Protein AF-A0A1M5BX82-F1 (afdb_monomer_lite)

Organism: NCBI:txid288992

Radius of gyration: 15.03 Å; chains: 1; bounding box: 34×36×36 Å

Structure (mmCIF, N/CA/C/O backbone):
data_AF-A0A1M5BX82-F1
#
_entry.id   AF-A0A1M5BX82-F1
#
loop_
_atom_site.group_PDB
_atom_site.id
_atom_site.type_symbol
_atom_site.label_atom_id
_atom_site.label_alt_id
_atom_site.label_comp_id
_atom_site.label_asym_id
_atom_site.label_entity_id
_atom_site.label_seq_id
_atom_site.pdbx_PDB_ins_code
_atom_site.Cartn_x
_atom_site.Cartn_y
_atom_site.Cartn_z
_atom_site.occupancy
_atom_site.B_iso_or_equiv
_atom_site.auth_seq_id
_atom_site.auth_comp_id
_atom_site.auth_asym_id
_atom_site.auth_atom_id
_atom_site.pdbx_PDB_model_num
ATOM 1 N N . MET A 1 1 ? 13.945 30.183 22.872 1.00 35.38 1 MET A N 1
ATOM 2 C CA . MET A 1 1 ? 14.471 29.269 21.832 1.00 35.38 1 MET A CA 1
ATOM 3 C C . MET A 1 1 ? 13.294 28.756 21.019 1.00 35.38 1 MET A C 1
ATOM 5 O O . MET A 1 1 ? 12.522 27.953 21.521 1.00 35.38 1 MET A O 1
ATOM 9 N N . SER A 1 2 ? 13.086 29.317 19.825 1.00 36.53 2 SER A N 1
ATOM 10 C CA . SER A 1 2 ? 11.984 28.929 18.936 1.00 36.53 2 SER A CA 1
ATOM 11 C C . SER A 1 2 ? 12.271 27.536 18.381 1.00 36.53 2 SER A C 1
ATOM 13 O O . SER A 1 2 ? 13.235 27.348 17.641 1.00 36.53 2 SER A O 1
ATOM 15 N N . GLN A 1 3 ? 11.495 26.541 18.808 1.00 39.19 3 GLN A N 1
ATOM 16 C CA . GLN A 1 3 ? 11.617 25.178 18.313 1.00 39.19 3 GLN A CA 1
ATOM 17 C C . GLN A 1 3 ? 11.107 25.166 16.871 1.00 39.19 3 GLN A C 1
ATOM 19 O O . GLN A 1 3 ? 9.912 25.322 16.616 1.00 39.19 3 GLN A O 1
ATOM 24 N N . PHE A 1 4 ? 12.032 25.031 15.924 1.00 37.41 4 PHE A N 1
ATOM 25 C CA . PHE A 1 4 ? 11.730 24.853 14.511 1.00 37.41 4 PHE A CA 1
ATOM 26 C C . PHE A 1 4 ? 10.943 23.541 14.365 1.00 37.41 4 PHE A C 1
ATOM 28 O O . PHE A 1 4 ? 11.508 22.448 14.354 1.00 37.41 4 PHE A O 1
ATOM 35 N N . ARG A 1 5 ? 9.610 23.631 14.339 1.00 37.97 5 ARG A N 1
ATOM 36 C CA . ARG A 1 5 ? 8.728 22.489 14.089 1.00 37.97 5 ARG A CA 1
ATOM 37 C C . ARG A 1 5 ? 8.796 22.165 12.603 1.00 37.97 5 ARG A C 1
ATOM 39 O O . ARG A 1 5 ? 7.973 22.632 11.823 1.00 37.97 5 ARG A O 1
ATOM 46 N N . GLY A 1 6 ? 9.796 21.378 12.209 1.00 37.66 6 GLY A N 1
ATOM 47 C CA . GLY A 1 6 ? 9.747 20.673 10.933 1.00 37.66 6 GLY A CA 1
ATOM 48 C C . GLY A 1 6 ? 8.435 19.892 10.877 1.00 37.66 6 GLY A C 1
ATOM 49 O O . GLY A 1 6 ? 8.101 19.172 11.820 1.00 37.66 6 GLY A O 1
ATOM 50 N N . PHE A 1 7 ? 7.646 20.091 9.824 1.00 43.50 7 PHE A N 1
ATOM 51 C CA . PHE A 1 7 ? 6.348 19.443 9.668 1.00 43.50 7 PHE A CA 1
ATOM 52 C C . PHE A 1 7 ? 6.553 17.951 9.367 1.00 43.50 7 PHE A C 1
ATOM 54 O O . PHE A 1 7 ? 6.516 17.512 8.219 1.00 43.50 7 PHE A O 1
ATOM 61 N N . PHE A 1 8 ? 6.812 17.151 10.401 1.00 50.66 8 PHE A N 1
ATOM 62 C CA . PHE A 1 8 ? 6.829 15.699 10.283 1.00 50.66 8 PHE A CA 1
ATOM 63 C C . PHE A 1 8 ? 5.385 15.213 10.120 1.00 50.66 8 PHE A C 1
ATOM 65 O O . PHE A 1 8 ? 4.596 15.196 11.064 1.00 50.66 8 PHE A O 1
ATOM 72 N N 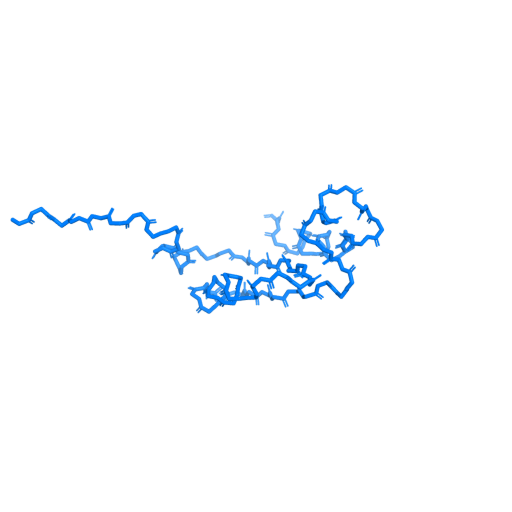. ARG A 1 9 ? 5.033 14.815 8.890 1.00 56.47 9 ARG A N 1
ATOM 73 C CA . ARG A 1 9 ? 3.677 14.388 8.487 1.00 56.47 9 ARG A CA 1
ATOM 74 C C . ARG A 1 9 ? 3.102 13.262 9.369 1.00 56.47 9 ARG A C 1
ATOM 76 O O . ARG A 1 9 ? 1.888 13.112 9.444 1.00 56.47 9 ARG A O 1
ATOM 83 N N . PHE A 1 10 ? 3.961 12.498 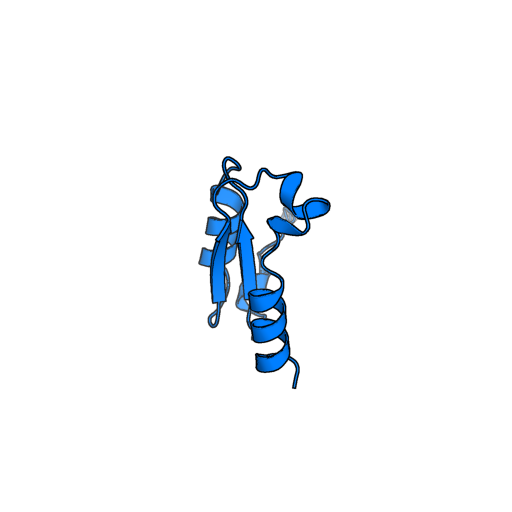10.049 1.00 58.59 10 PHE A N 1
ATOM 84 C CA . PHE A 1 10 ? 3.596 11.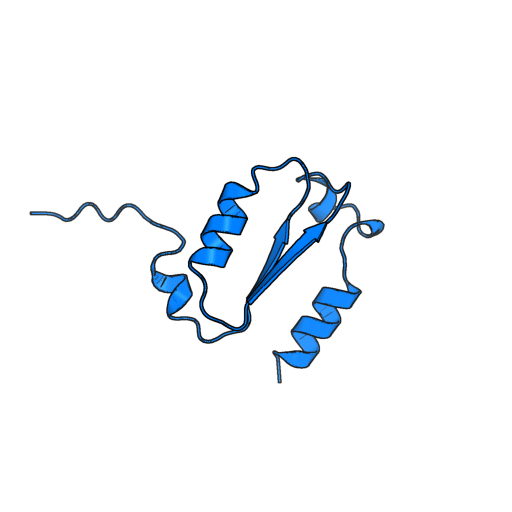322 10.844 1.00 58.59 10 PHE A CA 1
ATOM 85 C C . PHE A 1 10 ? 3.700 11.498 12.364 1.00 58.59 10 PHE A C 1
ATOM 87 O O . PHE A 1 10 ? 3.487 10.521 13.077 1.00 58.59 10 PHE A O 1
ATOM 94 N N . SER A 1 11 ? 3.987 12.696 12.889 1.00 57.22 11 SER A N 1
ATOM 95 C CA . SER A 1 11 ? 4.231 12.882 14.334 1.00 57.22 11 SER A CA 1
ATOM 96 C C . SER A 1 11 ? 3.108 12.363 15.240 1.00 57.22 11 SER A C 1
ATOM 98 O O . SER A 1 11 ? 3.389 11.898 16.336 1.00 57.22 11 SER A O 1
ATOM 100 N N . HIS A 1 12 ? 1.860 12.374 14.759 1.00 65.19 12 HIS A N 1
ATOM 101 C CA . HIS A 1 12 ? 0.672 11.969 15.523 1.00 65.19 12 HIS A CA 1
ATOM 102 C C . HIS A 1 12 ? -0.010 10.707 14.957 1.00 65.19 12 HIS A C 1
ATOM 104 O O . HIS A 1 12 ? -1.162 10.425 15.277 1.00 65.19 12 HIS A O 1
ATOM 110 N N . ILE A 1 13 ? 0.655 9.927 14.087 1.00 62.59 13 ILE A N 1
ATOM 111 C CA . ILE A 1 13 ? 0.028 8.726 13.493 1.00 62.59 13 ILE A CA 1
ATOM 112 C C . ILE A 1 13 ? -0.250 7.630 14.540 1.00 62.59 13 ILE A C 1
ATOM 114 O O . ILE A 1 13 ? -1.176 6.846 14.365 1.00 62.59 13 ILE A O 1
ATOM 118 N N . LYS A 1 14 ? 0.495 7.623 15.655 1.00 61.62 14 LYS A N 1
ATOM 119 C CA . LYS A 1 14 ? 0.277 6.721 16.800 1.00 61.62 14 LYS A CA 1
ATOM 120 C C . LYS A 1 14 ? -0.989 7.025 17.595 1.00 61.62 14 LYS A C 1
ATOM 122 O O . LYS A 1 14 ? -1.523 6.133 18.235 1.00 61.62 14 LYS A O 1
ATOM 127 N N . GLU A 1 15 ? -1.446 8.273 17.579 1.00 63.41 15 GLU A N 1
ATOM 128 C CA . GLU A 1 15 ? -2.585 8.724 18.390 1.00 63.41 15 GLU A CA 1
ATOM 129 C C . GLU A 1 15 ? -3.929 8.369 17.745 1.00 63.41 15 GLU A C 1
ATOM 131 O O . GLU A 1 15 ? -4.978 8.436 18.382 1.00 63.41 15 GLU A O 1
ATOM 136 N N . LYS A 1 16 ? -3.918 7.969 16.468 1.00 63.06 16 LYS A N 1
ATOM 137 C CA . LYS A 1 16 ? -5.118 7.513 15.776 1.00 63.06 16 LYS A CA 1
ATOM 13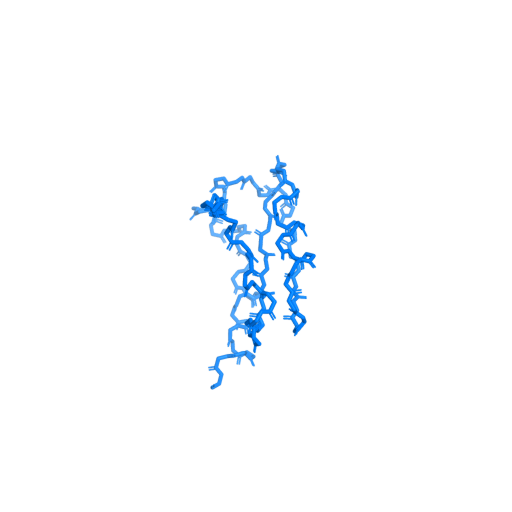8 C C . LYS A 1 16 ? -5.375 6.046 16.107 1.00 63.06 16 LYS A C 1
ATOM 140 O O . LYS A 1 16 ? -4.750 5.161 15.539 1.00 63.06 16 LYS A O 1
ATOM 145 N N . GLN A 1 17 ? -6.371 5.804 16.951 1.00 62.72 17 GLN A N 1
ATOM 146 C CA . GLN A 1 17 ? -6.904 4.477 17.277 1.00 62.72 17 GLN A CA 1
ATOM 147 C C . GLN A 1 17 ? -7.845 3.952 16.172 1.00 62.72 17 GLN A C 1
ATOM 149 O O . GLN A 1 17 ? -8.960 3.512 16.435 1.00 62.72 17 GLN A O 1
ATOM 154 N N . ARG A 1 18 ? -7.443 4.100 14.906 1.00 73.25 18 ARG A N 1
ATOM 155 C CA . ARG A 1 18 ? -8.205 3.647 13.734 1.00 73.25 18 ARG A CA 1
ATOM 156 C C . ARG A 1 18 ? -7.354 2.678 12.942 1.00 73.25 18 ARG A C 1
ATOM 158 O O . ARG A 1 18 ? -6.150 2.887 12.847 1.00 73.25 18 ARG A O 1
ATOM 165 N N . ASN A 1 19 ? -7.988 1.682 12.339 1.00 79.00 19 ASN A N 1
ATOM 166 C CA . ASN A 1 19 ? -7.310 0.738 11.465 1.00 79.00 19 ASN A CA 1
ATOM 167 C C . ASN A 1 19 ? -6.679 1.486 10.284 1.00 79.00 19 ASN A C 1
ATOM 169 O O . ASN A 1 19 ? -7.314 2.372 9.701 1.00 79.00 19 ASN A O 1
ATOM 173 N N . ILE A 1 20 ? -5.439 1.140 9.932 1.00 80.56 20 ILE A N 1
ATOM 174 C CA . ILE A 1 20 ? -4.707 1.775 8.825 1.00 80.56 20 ILE A CA 1
ATOM 175 C C . ILE A 1 20 ? -4.209 0.703 7.855 1.00 80.56 20 ILE A C 1
ATOM 177 O O . ILE A 1 20 ? -3.395 -0.138 8.229 1.00 80.56 20 ILE A O 1
ATOM 181 N N . GLU A 1 21 ? -4.656 0.770 6.602 1.00 83.12 21 GLU A N 1
ATOM 182 C CA . GLU A 1 21 ? -4.144 -0.050 5.501 1.00 83.12 21 GLU A CA 1
ATOM 183 C C . GLU A 1 21 ? -3.257 0.806 4.583 1.00 83.12 21 GLU A C 1
ATOM 185 O O . GLU A 1 21 ? -3.624 1.917 4.189 1.00 83.12 21 GLU A O 1
ATOM 190 N N . PHE A 1 22 ? -2.064 0.306 4.267 1.00 82.12 22 PHE A N 1
ATOM 191 C CA . PHE A 1 22 ? -1.088 0.964 3.400 1.00 82.12 22 PHE A CA 1
ATOM 192 C C . PHE A 1 22 ? -0.934 0.181 2.093 1.00 82.12 22 PHE A C 1
ATOM 194 O O . PHE A 1 22 ? -0.524 -0.975 2.131 1.00 82.12 22 PHE A O 1
ATOM 201 N N . LEU A 1 23 ? -1.185 0.815 0.943 1.00 82.75 23 LEU A N 1
ATOM 202 C CA . LEU A 1 23 ? -1.018 0.210 -0.384 1.00 82.75 23 LEU A CA 1
ATOM 203 C C . LEU A 1 23 ? 0.275 0.708 -1.055 1.00 82.75 23 LEU A C 1
ATOM 205 O O . LEU A 1 23 ? 0.448 1.915 -1.233 1.00 82.75 23 LEU A O 1
ATOM 209 N N . CYS A 1 24 ? 1.186 -0.201 -1.422 1.00 79.19 24 CYS A N 1
ATOM 210 C CA . CYS A 1 24 ? 2.488 0.140 -2.007 1.00 79.19 24 CYS A CA 1
ATOM 211 C C . CYS A 1 24 ? 2.689 -0.440 -3.422 1.00 79.19 24 CYS A C 1
ATOM 213 O O . CYS A 1 24 ? 2.680 -1.664 -3.567 1.00 79.19 24 CYS A O 1
ATOM 215 N N . PRO A 1 25 ? 2.978 0.401 -4.435 1.00 75.88 25 PRO A N 1
ATOM 216 C CA . PRO A 1 25 ? 3.443 -0.033 -5.753 1.00 75.88 25 PRO A CA 1
ATOM 217 C C . PRO A 1 25 ? 4.959 -0.340 -5.787 1.00 75.88 25 PRO A C 1
ATOM 219 O O . PRO A 1 25 ? 5.736 0.195 -4.991 1.00 75.88 25 PRO A O 1
ATOM 222 N N . VAL A 1 26 ? 5.403 -1.158 -6.746 1.00 74.12 26 VAL A N 1
ATOM 223 C CA . VAL A 1 26 ? 6.807 -1.531 -7.023 1.00 74.12 26 VAL A CA 1
ATOM 224 C C . VAL A 1 26 ? 7.235 -0.986 -8.404 1.00 74.12 26 VAL A C 1
ATOM 226 O O . VAL A 1 26 ? 6.466 -1.115 -9.350 1.00 74.12 26 VAL A O 1
ATOM 229 N N . PRO A 1 27 ? 8.454 -0.437 -8.602 1.00 59.62 27 PRO A N 1
ATOM 230 C CA . PRO A 1 27 ? 9.549 -0.265 -7.653 1.00 59.62 27 PRO A CA 1
ATOM 231 C C . PRO A 1 27 ? 9.609 1.188 -7.151 1.00 59.62 27 PRO A C 1
ATOM 233 O O . PRO A 1 27 ? 10.446 1.978 -7.579 1.00 59.62 27 PRO A O 1
ATOM 236 N N . HIS A 1 28 ? 8.702 1.575 -6.253 1.00 62.88 28 HIS A N 1
ATOM 237 C CA . HIS A 1 28 ? 8.808 2.850 -5.536 1.00 62.88 28 HIS A CA 1
ATOM 238 C C . HIS A 1 28 ? 9.626 2.657 -4.238 1.00 62.88 28 HIS A C 1
ATOM 240 O O . HIS A 1 28 ? 9.708 1.524 -3.754 1.00 62.88 28 HIS A O 1
ATOM 246 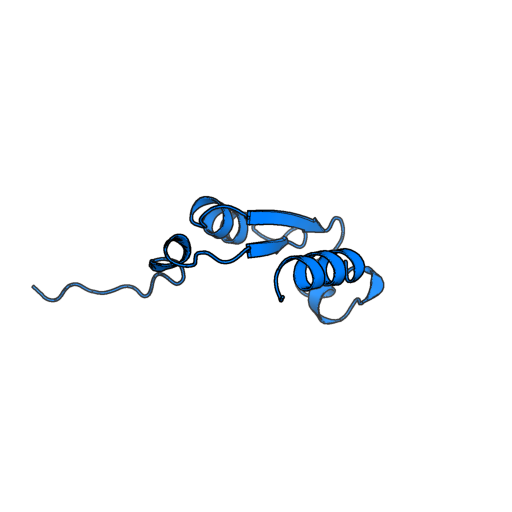N N . PRO A 1 29 ? 10.239 3.702 -3.635 1.00 61.34 29 PRO A N 1
ATOM 247 C CA . PRO A 1 29 ? 10.945 3.566 -2.367 1.00 61.34 29 PRO A CA 1
ATOM 248 C C . PRO A 1 29 ? 9.977 3.128 -1.261 1.00 61.34 29 PRO A C 1
ATOM 250 O O . PRO A 1 29 ? 9.291 3.941 -0.638 1.00 61.34 29 PRO A O 1
ATOM 253 N N . LEU A 1 30 ? 9.980 1.822 -0.978 1.00 70.38 30 LEU A N 1
ATOM 254 C CA . LEU A 1 30 ? 9.267 1.169 0.128 1.00 70.38 30 LEU A CA 1
ATOM 255 C C . LEU A 1 30 ? 9.510 1.865 1.473 1.00 70.38 30 LEU A C 1
ATOM 257 O O . LEU A 1 30 ? 8.700 1.758 2.386 1.00 70.38 30 LEU A O 1
ATOM 261 N N . PHE A 1 31 ? 10.608 2.615 1.575 1.00 70.88 31 PHE A N 1
ATOM 262 C CA . PHE A 1 31 ? 11.002 3.404 2.728 1.00 70.88 31 PHE A CA 1
ATOM 263 C C . PHE A 1 31 ? 9.868 4.271 3.292 1.00 70.88 31 PHE A C 1
ATOM 265 O O . PHE A 1 31 ? 9.620 4.222 4.492 1.00 70.88 31 PHE A O 1
ATOM 272 N N . PHE A 1 32 ? 9.139 5.031 2.469 1.00 72.69 32 PHE A N 1
ATOM 273 C CA . PHE A 1 32 ? 8.140 5.967 3.003 1.00 72.69 32 PHE A CA 1
ATOM 274 C C . PHE A 1 32 ? 6.969 5.243 3.680 1.00 72.69 32 PHE A C 1
ATOM 276 O O . PHE A 1 32 ? 6.594 5.567 4.808 1.00 72.69 32 PHE A O 1
ATOM 283 N N . LEU A 1 33 ? 6.434 4.219 3.013 1.00 78.69 33 LEU A N 1
ATOM 284 C CA . LEU A 1 33 ? 5.323 3.412 3.516 1.00 78.69 33 LEU A CA 1
ATOM 285 C C . LEU A 1 33 ? 5.761 2.499 4.666 1.00 78.69 33 LEU A C 1
ATOM 287 O O . LEU A 1 33 ? 5.019 2.343 5.630 1.00 78.69 33 LEU A O 1
ATOM 291 N N . TYR A 1 34 ? 6.989 1.979 4.630 1.00 79.44 34 TYR A N 1
ATOM 292 C CA . TYR A 1 34 ? 7.571 1.217 5.733 1.00 79.44 34 TYR A CA 1
ATOM 293 C C . TYR A 1 34 ? 7.746 2.075 6.989 1.00 79.44 34 TYR A C 1
ATOM 295 O O . TYR A 1 34 ? 7.384 1.651 8.084 1.00 79.44 34 TYR A O 1
ATOM 303 N N . HIS A 1 35 ? 8.246 3.305 6.847 1.00 80.38 35 HIS A N 1
ATOM 304 C CA . HIS A 1 35 ? 8.335 4.242 7.964 1.00 80.38 35 HIS A CA 1
ATOM 305 C C . HIS A 1 35 ? 6.945 4.592 8.501 1.00 80.38 35 HIS A C 1
ATOM 307 O O . HIS A 1 35 ? 6.728 4.520 9.711 1.00 80.38 35 HIS A O 1
ATOM 313 N N . ALA A 1 36 ? 5.984 4.899 7.628 1.00 80.06 36 ALA A N 1
ATOM 314 C CA . ALA A 1 36 ? 4.610 5.174 8.039 1.00 80.06 36 ALA A CA 1
ATOM 315 C C . ALA A 1 36 ? 3.986 3.987 8.795 1.00 80.06 36 ALA A C 1
ATOM 317 O O . ALA A 1 36 ? 3.434 4.177 9.880 1.00 80.06 36 ALA A O 1
ATOM 318 N N . ASN A 1 37 ? 4.156 2.763 8.285 1.00 81.06 37 ASN A N 1
ATOM 319 C CA . ASN A 1 37 ? 3.693 1.547 8.943 1.00 81.06 37 ASN A CA 1
ATOM 320 C C . ASN A 1 37 ? 4.398 1.343 10.292 1.00 81.06 37 ASN A C 1
ATOM 322 O O . ASN A 1 37 ? 3.729 1.172 11.307 1.00 81.06 37 ASN A O 1
ATOM 326 N N . LYS A 1 38 ? 5.728 1.464 10.368 1.00 83.31 38 LYS A N 1
ATOM 327 C CA . LYS A 1 38 ? 6.484 1.337 11.627 1.00 83.31 38 LYS A CA 1
ATOM 328 C C . LYS A 1 38 ? 6.015 2.329 12.694 1.00 83.31 38 LYS A C 1
ATOM 330 O O . LYS A 1 38 ? 5.980 1.987 13.875 1.00 83.31 38 LYS A O 1
ATOM 335 N N . HIS A 1 39 ? 5.650 3.544 12.289 1.00 81.88 39 HIS A N 1
ATOM 336 C CA . HIS A 1 39 ? 5.178 4.574 13.206 1.00 81.88 39 HIS A CA 1
ATOM 337 C C . HIS A 1 39 ? 3.682 4.476 13.534 1.00 81.88 39 HIS A C 1
ATOM 339 O O . HIS A 1 39 ? 3.301 5.034 14.553 1.00 81.88 39 HIS A O 1
ATOM 345 N N . ALA A 1 40 ? 2.851 3.778 12.756 1.00 80.25 40 ALA A N 1
ATOM 346 C CA . ALA A 1 40 ? 1.424 3.600 13.042 1.00 80.25 40 ALA A CA 1
ATOM 347 C C . ALA A 1 40 ? 1.161 2.671 14.246 1.00 80.25 40 ALA A C 1
ATOM 349 O O . ALA A 1 40 ? 1.939 1.751 14.515 1.00 80.25 40 ALA A O 1
ATOM 350 N N . ALA A 1 41 ? 0.065 2.915 14.971 1.00 81.06 41 ALA A N 1
ATOM 351 C CA . ALA A 1 41 ? -0.438 2.013 16.009 1.00 81.06 41 ALA A CA 1
ATOM 352 C C . ALA A 1 41 ? -1.200 0.828 15.385 1.00 81.06 41 ALA A C 1
ATOM 354 O O . ALA A 1 41 ? -1.711 0.943 14.274 1.00 81.06 41 ALA A O 1
ATOM 355 N N . GLU A 1 42 ? -1.248 -0.308 16.084 1.00 76.88 42 GLU A N 1
ATOM 356 C CA . GLU A 1 42 ? -2.081 -1.452 15.686 1.00 76.88 42 GLU A CA 1
ATOM 357 C C . GLU A 1 42 ? -3.571 -1.152 15.930 1.00 76.88 42 GLU A C 1
ATOM 359 O O . GLU A 1 42 ? -3.886 -0.462 16.907 1.00 76.88 42 GLU A O 1
ATOM 364 N N . PRO A 1 43 ? -4.495 -1.695 15.113 1.00 83.12 43 PRO A N 1
ATOM 365 C CA . PRO A 1 43 ? -4.275 -2.625 13.993 1.00 83.12 43 PRO A CA 1
ATOM 366 C C . PRO A 1 43 ? -3.868 -1.935 12.674 1.00 83.12 43 PRO A C 1
ATOM 368 O O . PRO A 1 43 ? -4.542 -1.011 12.206 1.00 83.12 43 PRO A O 1
ATOM 371 N N . LYS A 1 44 ? -2.787 -2.407 12.038 1.00 82.50 44 LYS A N 1
ATOM 372 C CA . LYS A 1 44 ? -2.295 -1.879 10.750 1.00 82.50 44 LYS A CA 1
ATOM 373 C C . LYS A 1 44 ? -1.876 -2.980 9.777 1.00 82.50 44 LYS A C 1
ATOM 375 O O . LYS A 1 44 ? -1.339 -4.005 10.180 1.00 82.50 44 LYS A O 1
ATOM 380 N N . GLU A 1 45 ? -2.033 -2.727 8.482 1.00 82.81 45 GLU A N 1
ATOM 381 C CA . GLU A 1 45 ? -1.640 -3.667 7.426 1.00 82.81 45 GLU A CA 1
ATOM 382 C C . GLU A 1 45 ? -0.846 -2.955 6.321 1.00 82.81 45 GLU A C 1
ATOM 384 O O . GLU A 1 45 ? -1.160 -1.827 5.939 1.00 82.81 45 GLU A O 1
ATOM 389 N N . LEU A 1 46 ? 0.221 -3.593 5.827 1.00 84.88 46 LEU A N 1
ATOM 390 C CA . LEU A 1 46 ? 1.004 -3.130 4.678 1.00 84.88 46 LEU A CA 1
ATOM 391 C C . LEU A 1 46 ? 0.824 -4.115 3.523 1.00 84.88 46 LEU A C 1
ATOM 393 O O . LEU A 1 46 ? 1.273 -5.257 3.601 1.00 84.88 46 LEU A O 1
ATOM 397 N N . VAL A 1 47 ? 0.210 -3.647 2.443 1.00 83.69 47 VAL A N 1
ATOM 398 C CA . VAL A 1 47 ? -0.081 -4.424 1.240 1.00 83.69 47 VAL A CA 1
ATOM 399 C C . VAL A 1 47 ? 0.844 -3.974 0.119 1.00 83.69 47 VAL A C 1
ATOM 401 O O . VAL A 1 47 ? 0.854 -2.810 -0.283 1.00 83.69 47 VAL A O 1
ATOM 404 N N . ILE A 1 48 ? 1.634 -4.912 -0.397 1.00 82.62 48 ILE A N 1
ATOM 405 C CA . ILE A 1 48 ? 2.509 -4.682 -1.548 1.00 82.62 48 ILE A CA 1
ATOM 406 C C . ILE A 1 48 ? 1.787 -5.190 -2.794 1.00 82.62 48 ILE A C 1
ATOM 408 O O . ILE A 1 48 ? 1.436 -6.367 -2.858 1.00 82.62 48 ILE A O 1
ATOM 412 N N . VAL A 1 49 ? 1.589 -4.319 -3.784 1.00 81.19 49 VAL A N 1
ATOM 413 C CA . VAL A 1 49 ? 0.981 -4.680 -5.070 1.00 81.19 49 VAL A CA 1
ATOM 414 C C . VAL A 1 49 ? 2.095 -5.019 -6.062 1.00 81.19 49 VAL A C 1
ATOM 416 O O . VAL A 1 49 ? 2.796 -4.115 -6.534 1.00 81.19 49 VAL A O 1
ATOM 419 N N . PRO A 1 50 ? 2.316 -6.308 -6.381 1.00 74.50 50 PRO A N 1
ATOM 420 C CA . PRO A 1 50 ? 3.341 -6.684 -7.341 1.00 74.50 50 PRO A CA 1
ATOM 421 C C . PRO A 1 50 ? 2.973 -6.150 -8.731 1.00 74.50 50 PRO A C 1
ATOM 423 O O . PRO A 1 50 ? 1.818 -6.212 -9.137 1.00 74.50 50 PRO A O 1
ATOM 426 N N . LYS A 1 51 ? 3.973 -5.676 -9.486 1.00 73.12 51 LYS A N 1
ATOM 427 C CA . LYS A 1 51 ? 3.844 -5.187 -10.877 1.00 73.12 51 LYS A CA 1
ATOM 428 C C . LYS A 1 51 ? 3.038 -3.894 -11.080 1.00 73.12 51 LYS A C 1
ATOM 430 O O . LYS A 1 51 ? 2.868 -3.499 -12.227 1.00 73.12 51 LYS A O 1
ATOM 435 N N . ALA A 1 52 ? 2.587 -3.228 -10.019 1.00 71.25 52 ALA A N 1
ATOM 436 C CA . ALA A 1 52 ? 1.999 -1.895 -10.124 1.00 71.25 52 ALA A CA 1
ATOM 437 C C . ALA A 1 52 ? 3.077 -0.830 -9.918 1.00 71.25 52 ALA A C 1
ATOM 439 O O . ALA A 1 52 ? 3.685 -0.796 -8.853 1.00 71.25 52 ALA A O 1
ATOM 440 N N . GLY A 1 53 ? 3.309 0.034 -10.906 1.00 72.31 53 GLY A N 1
ATOM 441 C CA . GLY A 1 53 ? 4.098 1.256 -10.751 1.00 72.31 53 GLY A CA 1
ATOM 442 C C . GLY A 1 53 ? 3.375 2.324 -9.919 1.00 72.31 53 GLY A C 1
ATOM 443 O O . GLY A 1 53 ? 2.203 2.187 -9.581 1.00 72.31 53 GLY A O 1
ATOM 444 N N . HIS A 1 54 ? 4.066 3.419 -9.575 1.00 73.19 54 HIS A N 1
ATOM 445 C CA . HIS A 1 54 ? 3.466 4.493 -8.765 1.00 73.19 54 HIS A CA 1
ATOM 446 C C . HIS A 1 54 ? 2.228 5.110 -9.424 1.00 73.19 54 HIS A C 1
ATOM 448 O O . HIS A 1 54 ? 1.240 5.358 -8.743 1.00 73.19 54 HIS A O 1
ATOM 454 N N . VAL A 1 55 ? 2.288 5.316 -10.743 1.00 73.44 55 VAL A N 1
ATOM 455 C CA . VAL A 1 55 ? 1.173 5.868 -11.522 1.00 73.44 55 VAL A CA 1
ATOM 456 C C . VAL A 1 55 ? 0.075 4.823 -11.714 1.00 73.44 55 VAL A C 1
ATOM 458 O O . VAL A 1 55 ? -1.088 5.161 -11.633 1.00 73.44 55 VAL A O 1
ATOM 461 N N . ASP A 1 56 ? 0.421 3.539 -11.823 1.00 78.19 56 ASP A N 1
ATOM 462 C CA . ASP A 1 56 ? -0.545 2.470 -12.103 1.00 78.19 56 ASP A CA 1
ATOM 463 C C . ASP A 1 56 ? -1.675 2.362 -11.070 1.00 78.19 56 ASP A C 1
ATOM 465 O O . ASP A 1 56 ? -2.790 1.990 -11.417 1.00 78.19 56 ASP A O 1
ATOM 469 N N . LEU A 1 57 ? -1.415 2.709 -9.807 1.00 77.50 57 LEU A N 1
ATOM 470 C CA . LEU A 1 57 ? -2.440 2.703 -8.760 1.00 77.50 57 LEU A CA 1
ATOM 471 C C . LEU A 1 57 ? -3.397 3.911 -8.813 1.00 77.50 57 LEU A C 1
ATOM 473 O O . LEU A 1 57 ? -4.273 4.008 -7.954 1.00 77.50 57 LEU A O 1
ATOM 477 N N . TYR A 1 58 ? -3.249 4.821 -9.781 1.00 79.00 58 TYR A N 1
ATOM 478 C CA . TYR A 1 58 ? -4.193 5.918 -10.019 1.00 79.00 58 TYR A CA 1
ATOM 479 C C . TYR A 1 58 ? -5.276 5.537 -11.035 1.00 79.00 58 TYR A C 1
ATOM 481 O O . TYR A 1 58 ? -6.443 5.862 -10.829 1.00 79.00 58 TYR A O 1
ATOM 489 N N . ASP A 1 59 ? -4.894 4.869 -12.123 1.00 81.31 59 ASP A N 1
ATOM 490 C CA . ASP A 1 59 ? -5.717 4.710 -13.327 1.00 81.31 59 ASP A CA 1
ATOM 491 C C . ASP A 1 59 ? -5.868 3.256 -13.807 1.00 81.31 59 ASP A C 1
ATOM 493 O O . ASP A 1 59 ? -6.825 2.958 -14.525 1.00 81.31 59 ASP A O 1
ATOM 497 N N . LYS A 1 60 ? -5.016 2.315 -13.373 1.00 81.19 60 LYS A N 1
ATOM 498 C CA . LYS A 1 60 ? -5.179 0.889 -13.709 1.00 81.19 60 LYS A CA 1
ATOM 499 C C . LYS A 1 60 ? -6.025 0.179 -12.663 1.00 81.19 60 LYS A C 1
ATOM 501 O O . LYS A 1 60 ? -5.512 -0.414 -11.714 1.00 81.19 60 LYS A O 1
ATOM 506 N N . THR A 1 61 ? -7.334 0.181 -12.886 1.00 81.62 61 THR A N 1
ATOM 507 C CA . THR A 1 61 ? -8.318 -0.498 -12.028 1.00 81.62 61 THR A CA 1
ATOM 508 C C . THR A 1 61 ? -8.030 -1.984 -11.836 1.00 81.62 61 THR A C 1
ATOM 510 O O . THR A 1 61 ? -8.304 -2.509 -10.765 1.00 81.62 61 THR A O 1
ATOM 513 N N . ASP A 1 62 ? -7.413 -2.640 -12.822 1.00 81.69 62 ASP A N 1
ATOM 514 C CA . ASP A 1 62 ? -7.074 -4.070 -12.766 1.00 81.69 62 ASP A CA 1
ATOM 515 C C . ASP A 1 62 ? -5.965 -4.395 -11.751 1.00 81.69 62 ASP A C 1
ATOM 517 O O . ASP A 1 62 ? -5.796 -5.544 -11.348 1.00 81.69 62 ASP A O 1
ATOM 521 N N . LEU A 1 63 ? -5.178 -3.389 -11.354 1.00 82.31 63 LEU A N 1
ATOM 522 C CA . LEU A 1 63 ? -4.083 -3.532 -10.391 1.00 82.31 63 LEU A CA 1
ATOM 523 C C . LEU A 1 63 ? -4.459 -3.032 -8.994 1.00 82.31 63 LEU A C 1
ATOM 525 O O . LEU A 1 63 ? -3.742 -3.315 -8.033 1.00 82.31 63 LEU A O 1
ATOM 529 N N . ILE A 1 64 ? -5.565 -2.297 -8.862 1.00 83.94 64 ILE A N 1
ATOM 530 C CA . ILE A 1 64 ? -6.044 -1.797 -7.576 1.00 83.94 64 ILE A CA 1
ATOM 531 C C . ILE A 1 64 ? -6.833 -2.922 -6.886 1.00 83.94 64 ILE A C 1
ATOM 533 O O . ILE A 1 64 ? -7.840 -3.380 -7.425 1.00 83.94 64 ILE A O 1
ATOM 537 N N . PRO A 1 65 ? -6.433 -3.373 -5.682 1.00 84.88 65 PRO A N 1
ATOM 538 C CA . PRO A 1 65 ? -7.125 -4.452 -4.982 1.00 84.88 65 PRO A CA 1
ATOM 539 C C . PRO A 1 65 ? -8.406 -3.943 -4.297 1.00 84.88 65 PRO A C 1
ATOM 541 O O . PRO A 1 65 ? -8.469 -3.830 -3.071 1.00 84.88 65 PRO A O 1
ATOM 544 N N . PHE A 1 66 ? -9.438 -3.631 -5.086 1.00 87.25 66 PHE A N 1
ATOM 545 C CA . PHE A 1 66 ? -10.714 -3.105 -4.585 1.00 87.25 66 PHE A CA 1
ATOM 546 C C . PHE A 1 66 ? -11.412 -4.048 -3.600 1.00 87.25 66 PHE A C 1
ATOM 548 O O . PHE A 1 66 ? -11.937 -3.575 -2.597 1.00 87.25 66 PHE A O 1
ATOM 555 N N . ASP A 1 67 ? -11.341 -5.363 -3.812 1.00 86.62 67 ASP A N 1
ATOM 556 C CA . ASP A 1 67 ? -11.957 -6.354 -2.916 1.00 86.62 67 ASP A CA 1
ATOM 557 C C . ASP A 1 67 ? -11.390 -6.287 -1.487 1.00 86.62 67 ASP A C 1
ATOM 559 O O . ASP A 1 67 ? -12.109 -6.447 -0.493 1.00 86.62 67 ASP A O 1
ATOM 563 N N . ARG A 1 68 ? -10.081 -6.011 -1.363 1.00 85.75 68 ARG A N 1
ATOM 564 C CA . ARG A 1 68 ? -9.434 -5.813 -0.058 1.00 85.75 68 ARG A CA 1
ATOM 565 C C . ARG A 1 68 ? -9.912 -4.533 0.598 1.00 85.75 68 ARG A C 1
ATOM 567 O O . ARG A 1 68 ? -10.319 -4.580 1.755 1.00 85.75 68 ARG A O 1
ATOM 574 N N . LEU A 1 69 ? -9.924 -3.430 -0.152 1.00 86.06 69 LEU A N 1
ATOM 575 C CA . LEU A 1 69 ? -10.418 -2.147 0.344 1.00 86.06 69 LEU A CA 1
ATOM 576 C C . LEU A 1 69 ? -11.870 -2.271 0.817 1.00 86.06 69 LEU A C 1
ATOM 578 O O . LEU A 1 69 ? -12.209 -1.804 1.901 1.00 86.06 69 LEU A O 1
ATOM 582 N N . GLU A 1 70 ? -12.722 -2.951 0.050 1.00 87.50 70 GLU A N 1
ATOM 583 C CA . GLU A 1 70 ? -14.116 -3.189 0.420 1.00 87.50 70 GLU A CA 1
ATOM 584 C C . GLU A 1 70 ? -14.225 -3.990 1.726 1.00 87.50 70 GLU A C 1
ATOM 586 O O . GLU A 1 70 ? -14.973 -3.604 2.628 1.00 87.50 70 GLU A O 1
ATOM 591 N N . THR A 1 71 ? -13.444 -5.065 1.865 1.00 88.06 71 THR A N 1
ATOM 592 C CA . THR A 1 71 ? -13.399 -5.879 3.091 1.00 88.06 71 THR A CA 1
ATOM 593 C C . THR A 1 71 ? -12.921 -5.060 4.290 1.00 88.06 71 THR A C 1
ATOM 595 O O . THR A 1 71 ? -13.534 -5.096 5.362 1.00 88.06 71 THR A O 1
ATOM 598 N N . PHE A 1 72 ? -11.860 -4.278 4.103 1.00 87.44 72 PHE A N 1
ATOM 599 C CA . PHE A 1 72 ? -11.292 -3.415 5.127 1.00 87.44 72 PHE A CA 1
ATOM 600 C C . PHE A 1 72 ? -12.296 -2.354 5.591 1.00 87.44 72 PHE A C 1
ATOM 602 O O . PHE A 1 72 ? -12.519 -2.189 6.792 1.00 87.44 72 PHE A O 1
ATOM 609 N N . PHE A 1 73 ? -12.949 -1.656 4.661 1.00 86.50 73 PHE A N 1
ATOM 610 C CA . PHE A 1 73 ? -13.920 -0.620 5.003 1.00 86.50 73 PHE A CA 1
ATOM 611 C C . PHE A 1 73 ? -15.180 -1.198 5.654 1.00 86.50 73 PHE A C 1
ATOM 613 O O . PHE A 1 73 ? -15.611 -0.671 6.678 1.00 86.50 73 PHE A O 1
ATOM 620 N N . LYS A 1 74 ? -15.728 -2.314 5.152 1.00 86.62 74 LYS A N 1
ATOM 621 C CA . LYS A 1 74 ? -16.881 -2.990 5.783 1.00 86.62 74 LYS A CA 1
ATOM 622 C C . LYS A 1 74 ? -16.583 -3.461 7.210 1.00 86.62 74 LYS A C 1
ATOM 624 O O . LYS A 1 74 ? -17.473 -3.441 8.059 1.00 86.62 74 LYS A O 1
ATOM 629 N N . GLY A 1 75 ? -15.348 -3.886 7.483 1.00 83.31 75 GLY A N 1
ATOM 630 C CA . GLY A 1 75 ? -14.923 -4.312 8.818 1.00 83.31 75 GLY A CA 1
ATOM 631 C C . GLY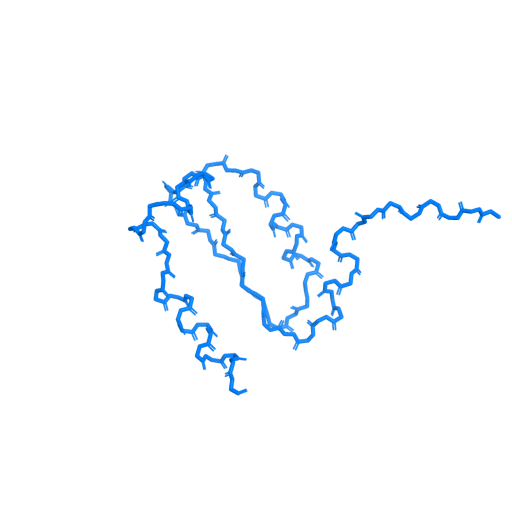 A 1 75 ? -14.751 -3.160 9.814 1.00 83.31 75 GLY A C 1
ATOM 632 O O . GLY A 1 75 ? -15.010 -3.348 11.002 1.00 83.31 75 GLY A O 1
ATOM 633 N N . ASN A 1 76 ? -14.349 -1.977 9.333 1.00 82.06 76 ASN A N 1
ATOM 634 C CA . ASN A 1 76 ? -13.859 -0.879 10.176 1.00 82.06 76 ASN A CA 1
ATOM 635 C C . ASN A 1 76 ? -14.753 0.373 10.214 1.00 82.06 76 ASN A C 1
ATOM 637 O O . ASN A 1 76 ? -14.522 1.241 11.054 1.00 82.06 76 ASN A O 1
ATOM 641 N N . LEU A 1 77 ? -15.750 0.493 9.331 1.00 78.50 77 LEU A N 1
ATOM 642 C CA . LEU A 1 77 ? -16.667 1.643 9.247 1.00 78.50 77 LEU A CA 1
ATOM 643 C C . LEU A 1 77 ? -18.095 1.312 9.716 1.00 78.50 77 LEU A C 1
ATOM 645 O O . LEU A 1 77 ? -19.061 1.667 9.044 1.00 78.50 77 LEU A O 1
ATOM 649 N N . LYS A 1 78 ? -18.235 0.619 10.848 1.00 62.47 78 LYS A N 1
ATOM 650 C CA . LYS A 1 78 ? -19.551 0.422 11.478 1.00 62.47 78 LYS A CA 1
ATOM 651 C C . LYS A 1 78 ? -20.056 1.684 12.167 1.00 62.47 78 LYS A C 1
ATOM 653 O O . LYS A 1 78 ? -19.219 2.399 12.761 1.00 62.47 78 LYS A O 1
#

InterPro domains:
  IPR029058 Alpha/Beta hydrolase fold [G3DSA:3.40.50.1820] (12-77)

Foldseek 3Di:
DDPPPDCPVLPCQQVDPAEEEAEAEPPDPCVVVVVNQVSHDPPYYYHYQYPADPCCCVPVPVRPPVVVVVVRCVVGVD

pLDDT: mean 73.06, std 13.97, range [35.38, 88.06]

Secondary structure (DSSP, 8-state):
--------TTTTGGG--S-EEEEEETTS-THHHHHHHHHSPSSEEEEEETT--TTHHHH-TTTS-HHHHHHHHHHH--

Sequence (78 aa):
MSQFRGFFRFSHIKEKQRNIEFLCPVPHPLFFLYHANKHAAEPKELVIVPKAGHVDLYDKTDLIPFDRLETFFKGNLK